Protein AF-A0A658K511-F1 (afdb_monomer_lite)

Sequence (99 aa):
MTHRNLSQAVAEGAFREDLYYRLNVLNLTVPPLRMRREDIALLAQHFLDRCARSLRKSVLGLSAQALELLVAYSWPGNVRELENSIERATNLATGELVQ

InterPro domains:
  IPR002078 RNA polymerase sigma factor 54 interaction domain [PF00158] (2-28)
  IPR002078 RNA polymerase sigma factor 54 interaction domain [PS50045] (1-91)
  IPR025944 Sigma-54 interaction domain, conserved site [PS00688] (75-84)
  IPR027417 P-loop containing nucleoside triphosphate hydrolase [G3DSA:3.40.50.300] (1-32)
  IPR027417 P-loop containing nucleoside triphosphate hydrolase [SSF52540] (2-98)
  IPR058031 NorR-like, AAA+ ATPase lid domain [PF25601] (34-98)

Structure (mmCIF, N/CA/C/O backbone):
data_AF-A0A658K511-F1
#
_entry.id   AF-A0A658K511-F1
#
loop_
_atom_site.group_PDB
_atom_site.id
_atom_site.type_symbol
_atom_site.label_atom_id
_atom_site.label_alt_id
_atom_site.label_comp_id
_atom_site.label_asym_id
_atom_site.label_entity_id
_atom_site.label_seq_id
_atom_site.pdbx_PDB_ins_code
_atom_site.Cartn_x
_atom_site.Cartn_y
_atom_site.Cartn_z
_atom_site.occupancy
_atom_site.B_iso_or_equiv
_atom_site.auth_seq_id
_atom_site.auth_comp_id
_atom_site.auth_asym_id
_atom_site.auth_atom_id
_atom_site.pdbx_PDB_model_num
ATOM 1 N N . MET A 1 1 ? 11.399 8.252 -8.707 1.00 31.70 1 MET A N 1
ATOM 2 C CA . MET A 1 1 ? 12.731 8.779 -9.076 1.00 31.70 1 MET A CA 1
ATOM 3 C C . MET A 1 1 ? 13.006 8.412 -10.525 1.00 31.70 1 MET A C 1
ATOM 5 O O . MET A 1 1 ? 12.509 7.404 -11.003 1.00 31.70 1 MET A O 1
ATOM 9 N N . THR A 1 2 ? 13.681 9.314 -11.215 1.00 38.31 2 THR A N 1
ATOM 10 C CA . THR A 1 2 ? 13.831 9.503 -12.661 1.00 38.31 2 THR A CA 1
ATOM 11 C C . THR A 1 2 ? 14.292 8.254 -13.429 1.00 38.31 2 THR A C 1
ATOM 13 O O . THR A 1 2 ? 15.387 7.757 -13.200 1.00 38.31 2 THR A O 1
ATOM 16 N N . HIS A 1 3 ? 13.492 7.801 -14.401 1.00 45.53 3 HIS A N 1
ATOM 17 C CA . HIS A 1 3 ? 13.822 6.759 -15.390 1.00 45.53 3 HIS A CA 1
ATOM 18 C C . HIS A 1 3 ? 14.774 7.328 -16.470 1.00 45.53 3 HIS A C 1
ATOM 20 O O . HIS A 1 3 ? 14.470 7.345 -17.660 1.00 45.53 3 HIS A O 1
ATOM 26 N N . ARG A 1 4 ? 15.899 7.926 -16.054 1.00 47.16 4 ARG A N 1
ATOM 27 C CA . ARG A 1 4 ? 16.865 8.536 -16.981 1.00 47.16 4 ARG A CA 1
ATOM 28 C C . ARG A 1 4 ? 17.783 7.456 -17.550 1.00 47.16 4 ARG A C 1
ATOM 30 O O . ARG A 1 4 ? 18.720 7.036 -16.887 1.00 47.16 4 ARG A O 1
ATOM 37 N N . ASN A 1 5 ? 17.456 7.025 -18.769 1.00 55.50 5 ASN A N 1
ATOM 38 C CA . ASN A 1 5 ? 18.356 6.560 -19.833 1.00 55.50 5 ASN A CA 1
ATOM 39 C C . ASN A 1 5 ? 19.684 5.925 -19.379 1.00 55.50 5 ASN A C 1
ATOM 41 O O . ASN A 1 5 ? 20.765 6.429 -19.671 1.00 55.50 5 ASN A O 1
ATOM 45 N N . LEU A 1 6 ? 19.588 4.755 -18.743 1.00 50.47 6 LEU A N 1
ATOM 46 C CA . LEU A 1 6 ? 20.723 3.850 -18.504 1.00 50.47 6 LEU A CA 1
ATOM 47 C C . LEU A 1 6 ? 21.394 3.369 -19.805 1.00 50.47 6 LEU A C 1
ATOM 49 O O . LEU A 1 6 ? 22.516 2.882 -19.777 1.00 50.47 6 LEU A O 1
ATOM 53 N N . SER A 1 7 ? 20.730 3.532 -20.948 1.00 51.28 7 SER A N 1
ATOM 54 C CA . SER A 1 7 ? 21.226 3.190 -22.282 1.00 51.28 7 SER A CA 1
ATOM 55 C C . SER A 1 7 ? 22.326 4.124 -22.794 1.00 51.28 7 SER A C 1
ATOM 57 O O . SER A 1 7 ? 23.132 3.700 -23.615 1.00 51.28 7 SER A O 1
ATOM 59 N N . GLN A 1 8 ? 22.407 5.369 -22.308 1.00 52.59 8 GLN A N 1
ATOM 60 C CA . GLN A 1 8 ? 23.413 6.326 -22.786 1.00 52.59 8 GLN A CA 1
ATOM 61 C C . GLN A 1 8 ? 24.779 6.149 -22.093 1.00 52.59 8 GLN A C 1
ATOM 63 O O . GLN A 1 8 ? 25.802 6.485 -22.675 1.00 52.59 8 GLN A O 1
ATOM 68 N N . ALA A 1 9 ? 24.809 5.555 -20.893 1.00 51.22 9 ALA A N 1
ATOM 69 C CA . ALA A 1 9 ? 26.027 5.354 -20.099 1.00 51.22 9 ALA A CA 1
ATOM 70 C C . ALA A 1 9 ? 26.857 4.115 -20.502 1.00 51.22 9 ALA A C 1
ATOM 72 O O . ALA A 1 9 ? 27.981 3.951 -20.040 1.00 51.22 9 ALA A O 1
ATOM 73 N N . VAL A 1 10 ? 26.321 3.234 -21.354 1.00 52.44 10 VAL A N 1
ATOM 74 C CA . VAL A 1 10 ? 27.007 2.002 -21.797 1.00 52.44 10 VAL A CA 1
ATOM 75 C C . VAL A 1 10 ? 27.943 2.265 -22.988 1.00 52.44 10 VAL A C 1
ATOM 77 O O . VAL A 1 10 ? 28.873 1.501 -23.230 1.00 52.44 10 VAL A O 1
ATOM 80 N N . ALA A 1 11 ? 27.751 3.372 -23.710 1.00 51.62 11 ALA A N 1
ATOM 81 C CA . ALA A 1 11 ? 28.488 3.680 -24.937 1.00 51.62 11 ALA A CA 1
ATOM 82 C C . ALA A 1 11 ? 29.945 4.145 -24.719 1.00 51.62 11 ALA A C 1
ATOM 84 O O . ALA A 1 11 ? 30.705 4.203 -25.681 1.00 51.62 11 ALA A O 1
ATOM 85 N N . GLU A 1 12 ? 30.358 4.450 -23.483 1.00 53.69 12 GLU A N 1
ATOM 86 C CA . GLU A 1 12 ? 31.683 5.028 -23.178 1.00 53.69 12 GLU A CA 1
ATOM 87 C C . GLU A 1 12 ? 32.768 3.994 -22.805 1.00 53.69 12 GLU A C 1
ATOM 89 O O . GLU A 1 12 ? 33.852 4.350 -22.354 1.00 53.69 12 GLU A O 1
ATOM 94 N N . GLY A 1 13 ? 32.535 2.706 -23.078 1.00 53.84 13 GLY A N 1
ATOM 95 C CA . GLY A 1 13 ? 33.634 1.797 -23.431 1.00 53.84 13 GLY A CA 1
ATOM 96 C C . GLY A 1 13 ? 34.625 1.404 -22.329 1.00 53.84 13 GLY A C 1
ATOM 97 O O . GLY A 1 13 ? 35.735 0.985 -22.651 1.00 53.84 13 GLY A O 1
ATOM 98 N N . ALA A 1 14 ? 34.257 1.459 -21.048 1.00 47.44 14 ALA A N 1
ATOM 99 C CA . ALA A 1 14 ? 35.049 0.818 -20.001 1.00 47.44 14 ALA A CA 1
ATOM 100 C C . ALA A 1 14 ? 34.167 0.248 -18.879 1.00 47.44 14 ALA A C 1
ATOM 102 O O . ALA A 1 14 ? 33.689 0.966 -18.008 1.00 47.44 14 ALA A O 1
ATOM 103 N N . PHE A 1 15 ? 34.072 -1.085 -18.886 1.00 37.78 15 PHE A N 1
ATOM 104 C CA . PHE A 1 15 ? 33.680 -1.984 -17.792 1.00 37.78 15 PHE A CA 1
ATOM 105 C C . PHE A 1 15 ? 32.218 -2.499 -17.694 1.00 37.78 15 PHE A C 1
ATOM 107 O O . PHE A 1 15 ? 31.310 -1.845 -17.192 1.00 37.78 15 PHE A O 1
ATOM 114 N N . ARG A 1 16 ? 32.119 -3.803 -18.032 1.00 47.53 16 ARG A N 1
ATOM 115 C CA . ARG A 1 16 ? 31.110 -4.857 -17.759 1.00 47.53 16 ARG A CA 1
ATOM 116 C C . ARG A 1 16 ? 29.810 -4.900 -18.569 1.00 47.53 16 ARG A C 1
ATOM 118 O O . ARG A 1 16 ? 28.716 -4.748 -18.033 1.00 47.53 16 ARG A O 1
ATOM 125 N N . GLU A 1 17 ? 29.942 -5.351 -19.817 1.00 49.56 17 GLU A N 1
ATOM 126 C CA . GLU A 1 17 ? 28.852 -5.991 -20.574 1.00 49.56 17 GLU A CA 1
ATOM 127 C C . GLU A 1 17 ? 28.245 -7.211 -19.845 1.00 49.56 17 GLU A C 1
ATOM 129 O O . GLU A 1 17 ? 27.034 -7.412 -19.908 1.00 49.56 17 GLU A O 1
ATOM 134 N N . ASP A 1 18 ? 29.026 -8.002 -19.093 1.00 49.97 18 ASP A N 1
ATOM 135 C CA . ASP A 1 18 ? 28.517 -9.244 -18.473 1.00 49.97 18 ASP A CA 1
ATOM 136 C C . ASP A 1 18 ? 27.493 -8.997 -17.343 1.00 49.97 18 ASP A C 1
ATOM 138 O O . ASP A 1 18 ? 26.514 -9.736 -17.196 1.00 49.97 18 ASP A O 1
ATOM 142 N N . LEU A 1 19 ? 27.673 -7.913 -16.583 1.00 52.22 19 LEU A N 1
ATOM 143 C CA . LEU A 1 19 ? 26.806 -7.549 -15.467 1.00 52.22 19 LEU A CA 1
ATOM 144 C C . LEU A 1 19 ? 25.517 -6.899 -15.968 1.00 52.22 19 LEU A C 1
ATOM 146 O O . LEU A 1 19 ? 24.454 -7.133 -15.394 1.00 52.22 19 LEU A O 1
ATOM 150 N N . TYR A 1 20 ? 25.606 -6.134 -17.062 1.00 48.34 20 TYR A N 1
ATOM 151 C CA . TYR A 1 20 ? 24.441 -5.600 -17.759 1.00 48.34 20 TYR A CA 1
ATOM 152 C C . TYR A 1 20 ? 23.563 -6.747 -18.264 1.00 48.34 20 TYR A C 1
ATOM 154 O O . TYR A 1 20 ? 22.380 -6.777 -17.945 1.00 48.34 20 TYR A O 1
ATOM 162 N N . TYR A 1 21 ? 24.128 -7.766 -18.922 1.00 44.22 21 TYR A N 1
ATOM 163 C CA . TYR A 1 21 ? 23.343 -8.921 -19.373 1.00 44.22 21 TYR A CA 1
ATOM 164 C C . TYR A 1 21 ? 22.762 -9.758 -18.220 1.00 44.22 21 TYR A C 1
ATOM 166 O O . TYR A 1 21 ? 21.615 -10.188 -18.318 1.00 44.22 21 TYR A O 1
ATOM 174 N N . ARG A 1 22 ? 23.460 -9.932 -17.087 1.00 53.91 22 ARG A N 1
ATOM 175 C CA . ARG A 1 22 ? 22.890 -10.628 -15.910 1.00 53.91 22 ARG A CA 1
ATOM 176 C C . ARG A 1 22 ? 21.797 -9.843 -15.179 1.00 53.91 22 ARG A C 1
ATOM 178 O O . ARG A 1 22 ? 20.905 -10.466 -14.611 1.00 53.91 22 ARG A O 1
ATOM 185 N N . LEU A 1 23 ? 21.835 -8.511 -15.202 1.00 51.16 23 LEU A N 1
ATOM 186 C CA . LEU A 1 23 ? 20.781 -7.664 -14.626 1.00 51.16 23 LEU A CA 1
ATOM 187 C C . LEU A 1 23 ? 19.581 -7.484 -15.574 1.00 51.16 23 LEU A C 1
ATOM 189 O O . LEU A 1 23 ? 18.466 -7.286 -15.100 1.00 51.16 23 LEU A O 1
ATOM 193 N N . ASN A 1 24 ? 19.781 -7.606 -16.891 1.00 44.91 24 ASN A N 1
ATOM 194 C CA . ASN A 1 24 ? 18.754 -7.374 -17.918 1.00 44.91 24 ASN A CA 1
ATOM 195 C C . ASN A 1 24 ? 17.971 -8.646 -18.328 1.00 44.91 24 ASN A C 1
ATOM 197 O O . ASN A 1 24 ? 16.967 -8.553 -19.033 1.00 44.91 24 ASN A O 1
ATOM 201 N N . VAL A 1 25 ? 18.387 -9.836 -17.866 1.00 42.25 25 VAL A N 1
ATOM 202 C CA . VAL A 1 25 ? 17.651 -11.117 -18.028 1.00 42.25 25 VAL A CA 1
ATOM 203 C C . VAL A 1 25 ? 16.318 -11.135 -17.259 1.00 42.25 25 VAL A C 1
ATOM 205 O O . VAL A 1 25 ? 15.444 -11.945 -17.552 1.00 42.25 25 VAL A O 1
ATOM 208 N N . LEU A 1 26 ? 16.097 -10.189 -16.343 1.00 45.72 26 LEU A N 1
ATOM 209 C CA . LEU A 1 26 ? 14.814 -9.969 -15.671 1.00 45.72 26 LEU A CA 1
ATOM 210 C C . LEU A 1 26 ? 14.133 -8.679 -16.146 1.00 45.72 26 LEU A C 1
ATOM 212 O O . LEU A 1 26 ? 13.567 -7.944 -15.340 1.00 45.72 26 LEU A O 1
ATOM 216 N N . ASN A 1 27 ? 14.109 -8.420 -17.457 1.00 44.31 27 ASN A N 1
ATOM 217 C CA . ASN A 1 27 ? 13.136 -7.499 -18.061 1.00 44.31 27 ASN A CA 1
ATOM 218 C C . ASN A 1 27 ? 11.704 -8.073 -17.981 1.00 44.31 27 ASN A C 1
ATOM 220 O O . ASN A 1 27 ? 10.973 -8.135 -18.970 1.00 44.31 27 ASN A O 1
ATOM 224 N N . LEU A 1 28 ? 11.272 -8.486 -16.784 1.00 50.47 28 LEU A N 1
ATOM 225 C CA . LEU A 1 28 ? 9.862 -8.539 -16.435 1.00 50.47 28 LEU A CA 1
ATOM 226 C C . LEU A 1 28 ? 9.386 -7.094 -16.488 1.00 50.47 28 LEU A C 1
ATOM 228 O O . LEU A 1 28 ? 9.572 -6.319 -15.550 1.00 50.47 28 LEU A O 1
ATOM 232 N N . THR A 1 29 ? 8.814 -6.714 -17.625 1.00 55.56 29 THR A N 1
ATOM 233 C CA . THR A 1 29 ? 8.112 -5.442 -17.743 1.00 55.56 29 THR A CA 1
ATOM 234 C C . THR A 1 29 ? 6.870 -5.566 -16.873 1.00 55.56 29 THR A C 1
ATOM 236 O O . THR A 1 29 ? 5.822 -6.015 -17.328 1.00 55.56 29 THR A O 1
ATOM 239 N N . VAL A 1 30 ? 7.010 -5.260 -15.583 1.00 61.03 30 VAL A N 1
ATOM 240 C CA . VAL A 1 30 ? 5.887 -5.239 -14.652 1.00 61.03 30 VAL A CA 1
ATOM 241 C C . VAL A 1 30 ? 4.972 -4.113 -15.124 1.00 61.03 30 VAL A C 1
ATOM 243 O O . VAL A 1 30 ? 5.407 -2.955 -15.143 1.00 61.03 30 VAL A O 1
ATOM 246 N N . PRO A 1 31 ? 3.731 -4.418 -15.545 1.00 67.88 31 PRO A N 1
ATOM 247 C CA . PRO A 1 31 ? 2.821 -3.381 -15.986 1.00 67.88 31 PRO A CA 1
ATOM 248 C C . PRO A 1 31 ? 2.615 -2.402 -14.825 1.00 67.88 31 PRO A C 1
ATOM 250 O O . PRO A 1 31 ? 2.430 -2.852 -13.689 1.00 67.88 31 PRO A O 1
ATOM 253 N N . PRO A 1 32 ? 2.635 -1.080 -15.059 1.00 76.50 32 PRO A N 1
ATOM 254 C CA . PRO A 1 32 ? 2.279 -0.122 -14.032 1.00 76.50 32 PRO A CA 1
ATOM 255 C C . PRO A 1 32 ? 0.915 -0.448 -13.427 1.00 76.50 32 PRO A C 1
ATOM 257 O O . PRO A 1 32 ? -0.000 -0.890 -14.124 1.00 76.50 32 PRO A O 1
ATOM 260 N N . LEU A 1 33 ? 0.768 -0.173 -12.134 1.00 77.94 33 LEU A N 1
ATOM 261 C CA . LEU A 1 33 ? -0.388 -0.580 -11.334 1.00 77.94 33 LEU A CA 1
ATOM 262 C C . LEU A 1 33 ? -1.716 -0.055 -11.909 1.00 77.94 33 LEU A C 1
ATOM 264 O O . LEU A 1 33 ? -2.734 -0.737 -11.863 1.00 77.94 33 LEU A O 1
ATOM 268 N N . ARG A 1 34 ? -1.689 1.106 -12.578 1.00 76.94 34 ARG A N 1
ATOM 269 C CA . ARG A 1 34 ? -2.836 1.672 -13.311 1.00 76.94 34 ARG A CA 1
ATOM 270 C C . ARG A 1 34 ? -3.411 0.779 -14.417 1.00 76.94 34 ARG A C 1
ATOM 272 O O . ARG A 1 34 ? -4.566 0.973 -14.783 1.00 76.94 34 ARG A O 1
ATOM 279 N N . MET A 1 35 ? -2.607 -0.130 -14.979 1.00 77.69 35 MET A N 1
ATOM 280 C CA . MET A 1 35 ? -3.027 -1.108 -15.993 1.00 77.69 35 MET A CA 1
ATOM 281 C C . MET A 1 35 ? -3.529 -2.418 -15.371 1.00 77.69 35 MET A C 1
ATOM 283 O O . MET A 1 35 ? -4.016 -3.278 -16.092 1.00 77.69 35 MET A O 1
ATOM 287 N N . ARG A 1 36 ? -3.425 -2.571 -14.045 1.00 85.56 36 ARG A N 1
ATOM 288 C CA . ARG A 1 36 ? -3.849 -3.753 -13.282 1.00 85.56 36 ARG A CA 1
ATOM 289 C C . ARG A 1 36 ? -4.689 -3.322 -12.081 1.00 85.56 36 ARG A C 1
ATOM 291 O O . ARG A 1 36 ? -4.379 -3.638 -10.938 1.00 85.56 36 ARG A O 1
ATOM 298 N N . ARG A 1 37 ? -5.739 -2.536 -12.340 1.00 82.94 37 ARG A N 1
ATOM 299 C CA . ARG A 1 37 ? -6.574 -1.955 -11.273 1.00 82.94 37 ARG A CA 1
ATOM 300 C C . ARG A 1 37 ? -7.236 -3.014 -10.392 1.00 82.94 37 ARG A C 1
ATOM 302 O O . ARG A 1 37 ? -7.426 -2.779 -9.206 1.00 82.94 37 ARG A O 1
ATOM 309 N N . GLU A 1 38 ? -7.523 -4.177 -10.965 1.00 83.31 38 GLU A N 1
ATOM 310 C CA . GLU A 1 38 ? -8.084 -5.340 -10.270 1.00 83.31 38 GLU A CA 1
ATOM 311 C C . GLU A 1 38 ? -7.157 -5.864 -9.158 1.00 83.31 38 GLU A C 1
ATOM 313 O O . GLU A 1 38 ? -7.634 -6.325 -8.123 1.00 83.31 38 GLU A O 1
ATOM 318 N N . ASP A 1 39 ? -5.836 -5.697 -9.304 1.00 87.25 39 ASP A N 1
ATOM 319 C CA . ASP A 1 39 ? -4.855 -6.118 -8.298 1.00 87.25 39 ASP A CA 1
ATOM 320 C C . ASP A 1 39 ? -4.767 -5.143 -7.112 1.00 87.25 39 ASP A C 1
ATOM 322 O O . ASP A 1 39 ? -4.237 -5.505 -6.060 1.00 87.25 39 ASP A O 1
ATOM 326 N N . ILE A 1 40 ? -5.258 -3.903 -7.254 1.00 90.19 40 ILE A N 1
ATOM 327 C CA . ILE A 1 40 ? -5.112 -2.853 -6.232 1.00 90.19 40 ILE A CA 1
ATOM 328 C C . ILE A 1 40 ? -5.770 -3.288 -4.925 1.00 90.19 40 ILE A C 1
ATOM 330 O O . ILE A 1 40 ? -5.157 -3.145 -3.870 1.00 90.19 40 ILE A O 1
ATOM 334 N N . ALA A 1 41 ? -6.974 -3.859 -4.990 1.00 91.06 41 ALA A N 1
ATOM 335 C CA . ALA A 1 41 ? -7.699 -4.321 -3.810 1.00 91.06 41 ALA A CA 1
ATOM 336 C C . ALA A 1 41 ? -6.930 -5.420 -3.061 1.00 91.06 41 ALA A C 1
ATOM 338 O O . ALA A 1 41 ? -6.729 -5.336 -1.849 1.00 91.06 41 ALA A O 1
ATOM 339 N N . LEU A 1 42 ? -6.443 -6.419 -3.803 1.00 91.50 42 LEU A N 1
ATOM 340 C CA . LEU A 1 42 ? -5.706 -7.549 -3.246 1.00 91.50 42 LEU A CA 1
ATOM 341 C C . LEU A 1 42 ? -4.380 -7.103 -2.616 1.00 91.50 42 LEU A C 1
ATOM 343 O O . LEU A 1 42 ? -4.048 -7.507 -1.501 1.00 91.50 42 LEU A O 1
ATOM 347 N N . LEU A 1 43 ? -3.632 -6.245 -3.311 1.00 91.50 43 LEU A N 1
ATOM 348 C CA . LEU A 1 43 ? -2.366 -5.704 -2.822 1.00 91.50 43 LEU A CA 1
ATOM 349 C C . LEU A 1 43 ? -2.572 -4.801 -1.604 1.00 91.50 43 LEU A C 1
ATOM 351 O O . LEU A 1 43 ? -1.821 -4.904 -0.635 1.00 91.50 43 LEU A O 1
ATOM 355 N N . ALA A 1 44 ? -3.595 -3.947 -1.625 1.00 93.31 44 ALA A N 1
ATOM 356 C CA . ALA A 1 44 ? -3.917 -3.066 -0.511 1.00 93.31 44 ALA A CA 1
ATOM 357 C C . ALA A 1 44 ? -4.253 -3.865 0.753 1.00 93.31 44 ALA A C 1
ATOM 359 O O . ALA A 1 44 ? -3.694 -3.576 1.810 1.00 93.31 44 ALA A O 1
ATOM 360 N N . GLN A 1 45 ? -5.079 -4.911 0.637 1.00 93.19 45 GLN A N 1
ATOM 361 C CA . GLN A 1 45 ? -5.387 -5.797 1.762 1.00 93.19 45 GLN A CA 1
ATOM 362 C C . GLN A 1 45 ? -4.140 -6.540 2.258 1.00 93.19 45 GLN A C 1
ATOM 364 O O . GLN A 1 45 ? -3.897 -6.605 3.460 1.00 93.19 45 GLN A O 1
ATOM 369 N N . HIS A 1 46 ? -3.299 -7.046 1.351 1.00 93.62 46 HIS A N 1
ATOM 370 C CA . HIS A 1 46 ? -2.051 -7.710 1.732 1.00 93.62 46 HIS A CA 1
ATOM 371 C C . HIS A 1 46 ? -1.127 -6.789 2.547 1.00 93.62 46 HIS A C 1
ATOM 373 O O . HIS A 1 46 ? -0.580 -7.196 3.576 1.00 93.62 46 HIS A O 1
ATOM 379 N N . PHE A 1 47 ? -0.954 -5.538 2.109 1.00 93.06 47 PHE A N 1
ATOM 380 C CA . PHE A 1 47 ? -0.150 -4.562 2.841 1.00 93.06 47 PHE A CA 1
ATOM 381 C C . PHE A 1 47 ? -0.790 -4.175 4.170 1.00 93.06 47 PHE A C 1
ATOM 383 O O . PHE A 1 47 ? -0.070 -4.085 5.163 1.00 93.06 47 PHE A O 1
ATOM 390 N N . LEU A 1 48 ? -2.115 -4.016 4.209 1.00 94.19 48 LEU A N 1
ATOM 391 C CA . LEU A 1 48 ? -2.862 -3.715 5.425 1.00 94.19 48 LEU A CA 1
ATOM 392 C C . LEU A 1 48 ? -2.628 -4.791 6.484 1.00 94.19 48 LEU A C 1
ATOM 394 O O . LEU A 1 48 ? -2.190 -4.472 7.584 1.00 94.19 48 LEU A O 1
ATOM 398 N N . ASP A 1 49 ? -2.824 -6.061 6.130 1.00 92.06 49 ASP A N 1
ATOM 399 C CA . ASP A 1 49 ? -2.635 -7.195 7.036 1.00 92.06 49 ASP A CA 1
ATOM 400 C C . ASP A 1 49 ? -1.208 -7.241 7.588 1.00 92.06 49 ASP A C 1
ATOM 402 O O . ASP A 1 49 ? -0.984 -7.469 8.780 1.00 92.06 49 ASP A O 1
ATOM 406 N N . ARG A 1 50 ? -0.217 -7.021 6.718 1.00 91.69 50 ARG A N 1
ATOM 407 C CA . ARG A 1 50 ? 1.194 -7.018 7.106 1.00 91.69 50 ARG A CA 1
ATOM 408 C C . ARG A 1 50 ? 1.507 -5.854 8.051 1.00 91.69 50 ARG A C 1
ATOM 410 O O . ARG A 1 50 ? 2.178 -6.061 9.064 1.00 91.69 50 ARG A O 1
ATOM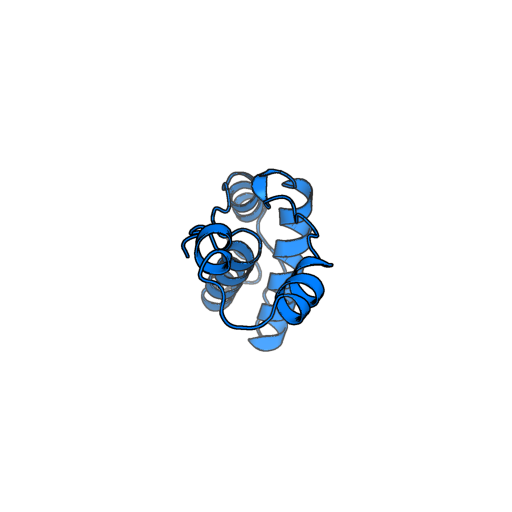 417 N N . CYS A 1 51 ? 1.006 -4.655 7.758 1.00 90.56 51 CYS A N 1
ATOM 418 C CA . CYS A 1 51 ? 1.187 -3.465 8.589 1.00 90.56 51 CYS A CA 1
ATOM 419 C C . CYS A 1 51 ? 0.458 -3.593 9.931 1.00 90.56 51 CYS A C 1
ATOM 421 O O . CYS A 1 51 ? 1.063 -3.331 10.967 1.00 90.56 51 CYS A O 1
ATOM 423 N N . ALA A 1 52 ? -0.792 -4.055 9.943 1.00 91.88 52 ALA A N 1
ATOM 424 C CA . ALA A 1 52 ? -1.583 -4.262 11.153 1.00 91.88 52 ALA A CA 1
ATOM 425 C C . ALA A 1 52 ? -0.895 -5.245 12.111 1.00 91.88 52 ALA A C 1
ATOM 427 O O . ALA A 1 52 ? -0.754 -4.949 13.300 1.00 91.88 52 ALA A O 1
ATOM 428 N N . ARG A 1 53 ? -0.356 -6.359 11.587 1.00 91.75 53 ARG A N 1
ATOM 429 C C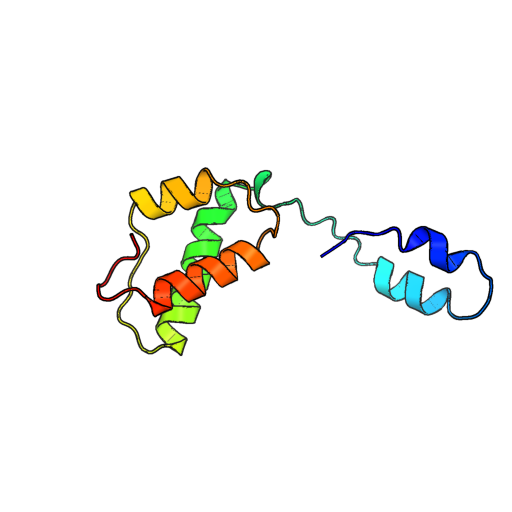A . ARG A 1 53 ? 0.450 -7.317 12.367 1.00 91.75 53 ARG A CA 1
ATOM 430 C C . ARG A 1 53 ? 1.716 -6.678 12.931 1.00 91.75 53 ARG A C 1
ATOM 432 O O . ARG A 1 53 ? 2.004 -6.846 14.113 1.00 91.75 53 ARG A O 1
ATOM 439 N N . SER A 1 54 ? 2.458 -5.934 12.109 1.00 90.06 54 SER A N 1
ATOM 440 C CA . SER A 1 54 ? 3.704 -5.282 12.534 1.00 90.06 54 SER A CA 1
ATOM 441 C C . SER A 1 54 ? 3.475 -4.197 13.591 1.00 90.06 54 SER A C 1
ATOM 443 O O . SER A 1 54 ? 4.284 -4.045 14.503 1.00 90.06 54 SER A O 1
ATOM 445 N N . LEU A 1 55 ? 2.375 -3.451 13.480 1.00 88.62 55 LEU A N 1
ATOM 446 C CA . LEU A 1 55 ? 2.013 -2.346 14.371 1.00 88.62 55 LEU A CA 1
ATOM 447 C C . LEU A 1 55 ? 1.167 -2.790 15.573 1.00 88.62 55 LEU A C 1
ATOM 449 O O . LEU A 1 55 ? 0.823 -1.958 16.408 1.00 88.62 55 LEU A O 1
ATOM 453 N N . ARG A 1 56 ? 0.824 -4.084 15.665 1.00 90.06 56 ARG A N 1
ATOM 454 C CA . ARG A 1 56 ? -0.098 -4.653 16.666 1.00 90.06 56 ARG A CA 1
ATOM 455 C C . ARG A 1 56 ? -1.430 -3.898 16.744 1.00 90.06 56 ARG A C 1
ATOM 457 O O . ARG A 1 56 ? -1.954 -3.665 17.831 1.00 90.06 56 ARG A O 1
ATOM 464 N N . LYS A 1 57 ? -1.965 -3.502 15.589 1.00 87.62 57 LYS A N 1
ATOM 465 C CA . LYS A 1 57 ? -3.250 -2.810 15.486 1.00 87.62 57 LYS A CA 1
ATOM 466 C C . LYS A 1 57 ? -4.369 -3.763 15.091 1.00 87.62 57 LYS A C 1
ATOM 468 O O . LYS A 1 57 ? -4.166 -4.666 14.288 1.00 87.62 57 LYS A O 1
ATOM 473 N N . SER A 1 58 ? -5.564 -3.476 15.590 1.00 87.44 58 SER A N 1
ATOM 474 C CA . SER A 1 58 ? -6.805 -4.208 15.311 1.00 87.44 58 SER A CA 1
ATOM 475 C C . SER A 1 58 ? -7.478 -3.781 14.001 1.00 87.44 58 SER A C 1
ATOM 477 O O . SER A 1 58 ? -8.693 -3.869 13.881 1.00 87.44 58 SER A O 1
ATOM 479 N N . VAL A 1 59 ? -6.722 -3.250 13.038 1.00 88.25 59 VAL A N 1
ATOM 480 C CA . VAL A 1 59 ? -7.291 -2.826 11.753 1.00 88.25 59 VAL A CA 1
ATOM 481 C C . VAL A 1 59 ? -7.590 -4.078 10.930 1.00 88.25 59 VAL A C 1
ATOM 483 O O . VAL A 1 59 ? -6.683 -4.852 10.634 1.00 88.25 59 VAL A O 1
ATOM 486 N N . LEU A 1 60 ? -8.862 -4.278 10.593 1.00 85.94 60 LEU A N 1
ATOM 487 C CA . LEU A 1 60 ? -9.398 -5.477 9.948 1.00 85.94 60 LEU A CA 1
ATOM 488 C C . LEU A 1 60 ? -9.580 -5.306 8.436 1.00 85.94 60 LEU A C 1
ATOM 490 O O . LEU A 1 60 ? -9.626 -6.297 7.711 1.00 85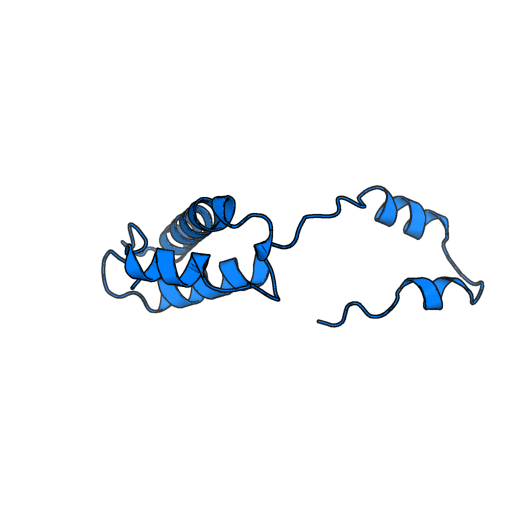.94 60 LEU A O 1
ATOM 494 N N . GLY A 1 61 ? -9.693 -4.070 7.945 1.00 90.19 61 GLY A N 1
ATOM 495 C CA . GLY A 1 61 ? -9.988 -3.844 6.534 1.00 90.19 61 GLY A CA 1
ATOM 496 C C . GLY A 1 61 ? -9.961 -2.389 6.083 1.00 90.19 61 GLY A C 1
ATOM 497 O O . GLY A 1 61 ? -9.744 -1.453 6.857 1.00 90.19 61 GLY A O 1
ATOM 498 N N . LEU A 1 62 ? -10.202 -2.221 4.787 1.00 92.94 62 LEU A N 1
ATOM 499 C CA . LEU A 1 62 ? -10.446 -0.939 4.133 1.00 92.94 62 LEU A CA 1
ATOM 500 C C . LEU A 1 62 ? -11.956 -0.729 4.009 1.00 92.94 62 LEU A C 1
ATOM 502 O O . LEU A 1 62 ? -12.695 -1.658 3.684 1.00 92.94 62 LEU A O 1
ATOM 506 N N . SER A 1 63 ? -12.421 0.494 4.245 1.00 94.12 63 SER A N 1
ATOM 507 C CA . SER A 1 63 ? -13.795 0.866 3.919 1.00 94.12 63 SER A CA 1
ATOM 508 C C . SER A 1 63 ? -14.024 0.827 2.401 1.00 94.12 63 SER A C 1
ATOM 510 O O . SER A 1 63 ? -13.083 0.956 1.613 1.00 94.12 63 SER A O 1
ATOM 512 N N . ALA A 1 64 ? -15.284 0.691 1.975 1.00 92.19 64 ALA A N 1
ATOM 513 C CA . ALA A 1 64 ? -15.633 0.731 0.553 1.00 92.19 64 ALA A CA 1
ATOM 514 C C . ALA A 1 64 ? -15.176 2.044 -0.112 1.00 92.19 64 ALA A C 1
ATOM 516 O O . ALA A 1 64 ? -14.607 2.021 -1.199 1.00 92.19 64 ALA A O 1
ATOM 517 N N . GLN A 1 65 ? -15.331 3.170 0.592 1.00 93.38 65 GLN A N 1
ATOM 518 C CA . GLN A 1 65 ? -14.887 4.482 0.123 1.00 93.38 65 GLN A CA 1
ATOM 519 C C . GLN A 1 65 ? -13.362 4.551 -0.044 1.00 93.38 65 GLN A C 1
ATOM 521 O O . GLN A 1 65 ? -12.878 5.011 -1.079 1.00 93.38 65 GLN A O 1
ATOM 526 N N . ALA A 1 66 ? -12.599 4.045 0.931 1.00 93.25 66 ALA A N 1
ATOM 527 C CA . ALA A 1 66 ? -11.144 3.968 0.825 1.00 93.25 66 ALA A CA 1
ATOM 528 C C . ALA A 1 66 ? -10.733 3.145 -0.402 1.00 93.25 66 ALA A C 1
ATOM 530 O O . ALA A 1 66 ? -9.867 3.554 -1.173 1.00 93.25 66 ALA A O 1
ATOM 531 N N . LEU A 1 67 ? -11.382 1.999 -0.618 1.00 93.44 67 LEU A N 1
ATOM 532 C CA . LEU A 1 67 ? -11.083 1.129 -1.748 1.00 93.44 67 LEU A CA 1
ATOM 533 C C . LEU A 1 67 ? -11.382 1.798 -3.097 1.00 93.44 67 LEU A C 1
ATOM 535 O O . LEU A 1 67 ? -10.559 1.717 -4.009 1.00 93.44 67 LEU A O 1
ATOM 539 N N . GLU A 1 68 ? -12.510 2.498 -3.219 1.00 93.69 68 GLU A N 1
ATOM 540 C CA . GLU A 1 68 ? -12.851 3.278 -4.414 1.00 93.69 68 GLU A CA 1
ATOM 541 C C . GLU A 1 68 ? -11.781 4.331 -4.729 1.00 93.69 68 GLU A C 1
ATOM 543 O O . GLU A 1 68 ? -11.335 4.440 -5.874 1.00 93.69 68 GLU A O 1
ATOM 548 N N . LEU A 1 69 ? -11.303 5.054 -3.711 1.00 93.44 69 LEU A N 1
ATOM 549 C CA . LEU A 1 69 ? -10.233 6.043 -3.862 1.00 93.44 69 LEU A CA 1
ATOM 550 C C . LEU A 1 69 ? -8.917 5.399 -4.312 1.00 93.44 69 LEU A C 1
ATOM 552 O O . LEU A 1 69 ? -8.249 5.921 -5.209 1.00 93.44 69 LEU A O 1
ATOM 556 N N . LEU A 1 70 ? -8.558 4.248 -3.737 1.00 93.06 70 LEU A N 1
ATOM 557 C CA . LEU A 1 70 ? -7.356 3.511 -4.127 1.00 93.06 70 LEU A CA 1
ATOM 558 C C . LEU A 1 70 ? -7.434 3.043 -5.587 1.00 93.06 70 LEU A C 1
ATOM 560 O O . LEU A 1 70 ? -6.437 3.115 -6.302 1.00 93.06 70 LEU A O 1
ATOM 564 N N . VAL A 1 71 ? -8.599 2.585 -6.050 1.00 91.44 71 VAL A N 1
ATOM 565 C CA . VAL A 1 71 ? -8.801 2.119 -7.433 1.00 91.44 71 VAL A CA 1
ATOM 566 C C . VAL A 1 71 ? -8.832 3.279 -8.434 1.00 91.44 71 VAL A C 1
ATOM 568 O O . VAL A 1 71 ? -8.357 3.132 -9.564 1.00 91.44 71 VAL A O 1
ATOM 571 N N . ALA A 1 72 ? -9.375 4.433 -8.041 1.00 91.81 72 ALA A N 1
ATOM 572 C CA . ALA A 1 72 ? -9.460 5.619 -8.890 1.00 91.81 72 ALA A CA 1
ATOM 573 C C . ALA A 1 72 ? -8.100 6.307 -9.100 1.00 91.81 72 ALA A C 1
ATOM 575 O O . ALA A 1 72 ? -7.883 6.953 -10.131 1.00 91.81 72 ALA A O 1
ATOM 576 N N . TYR A 1 73 ? -7.176 6.175 -8.145 1.00 90.25 73 TYR A N 1
ATOM 577 C CA . TYR A 1 73 ? -5.866 6.814 -8.210 1.00 90.25 73 TYR A CA 1
ATOM 578 C C . TYR A 1 73 ? -4.914 6.128 -9.207 1.00 90.25 73 TYR A C 1
ATOM 580 O O . TYR A 1 73 ? -4.944 4.920 -9.434 1.00 90.25 73 TYR A O 1
ATOM 588 N N . SER A 1 74 ? -4.041 6.918 -9.839 1.00 85.75 74 SER A N 1
ATOM 589 C CA . SER A 1 74 ? -3.198 6.462 -10.955 1.00 85.75 74 SER A CA 1
ATOM 590 C C . SER A 1 74 ? -1.889 5.784 -10.537 1.00 85.75 74 SER A C 1
ATOM 592 O O . SER A 1 74 ? -1.237 5.177 -11.389 1.00 85.75 74 SER A O 1
ATOM 594 N N . TRP A 1 75 ? -1.508 5.877 -9.258 1.00 89.06 75 TRP A N 1
ATOM 595 C CA . TRP A 1 75 ? -0.295 5.279 -8.680 1.00 89.06 75 TRP A CA 1
ATOM 596 C C . TRP A 1 75 ? 0.973 5.510 -9.525 1.00 89.06 75 TRP A C 1
ATOM 598 O O . TRP A 1 75 ? 1.566 4.545 -10.021 1.00 89.06 75 TRP A O 1
ATOM 608 N N . PRO A 1 76 ? 1.421 6.765 -9.731 1.00 82.31 76 PRO A N 1
ATOM 609 C CA . PRO A 1 76 ? 2.645 7.060 -10.483 1.00 82.31 76 PRO A CA 1
ATOM 610 C C . PRO A 1 76 ? 3.903 6.370 -9.918 1.00 82.31 76 PRO A C 1
ATOM 612 O O . PRO A 1 76 ? 4.842 6.101 -10.669 1.00 82.31 76 PRO A O 1
ATOM 615 N N . GLY A 1 77 ? 3.930 6.050 -8.622 1.00 81.69 77 GLY A N 1
ATOM 616 C CA . GLY A 1 77 ? 4.963 5.252 -7.958 1.00 81.69 77 GLY A CA 1
ATOM 617 C C . GLY A 1 77 ? 4.648 3.753 -7.845 1.00 81.69 77 GLY A C 1
ATOM 618 O O . GLY A 1 77 ? 5.379 3.033 -7.160 1.00 81.69 77 GLY A O 1
ATOM 619 N N . ASN A 1 78 ? 3.609 3.268 -8.535 1.00 88.12 78 ASN A N 1
ATOM 620 C CA . ASN A 1 78 ? 3.170 1.870 -8.593 1.00 88.12 78 ASN A CA 1
ATOM 621 C C . ASN A 1 78 ? 2.973 1.243 -7.198 1.00 88.12 78 ASN A C 1
ATOM 623 O O . ASN A 1 78 ? 2.523 1.897 -6.259 1.00 88.12 78 ASN A O 1
ATOM 627 N N . VAL A 1 79 ? 3.321 -0.039 -7.064 1.00 86.50 79 VAL A N 1
ATOM 628 C CA . VAL A 1 79 ? 3.158 -0.843 -5.846 1.00 86.50 79 VAL A CA 1
ATOM 629 C C . VAL A 1 79 ? 3.855 -0.214 -4.637 1.00 86.50 79 VAL A C 1
ATOM 631 O O . VAL A 1 79 ? 3.307 -0.249 -3.542 1.00 86.50 79 VAL A O 1
ATOM 634 N N . ARG A 1 80 ? 5.017 0.426 -4.828 1.00 85.69 80 ARG A N 1
ATOM 635 C CA . ARG A 1 80 ? 5.759 1.073 -3.734 1.00 85.69 80 ARG A CA 1
ATOM 636 C C . ARG A 1 80 ? 5.007 2.276 -3.158 1.00 85.69 80 ARG A C 1
ATOM 638 O O . ARG A 1 80 ? 5.065 2.530 -1.960 1.00 85.69 80 ARG A O 1
ATOM 645 N N . GLU A 1 81 ? 4.319 3.045 -4.000 1.00 90.50 81 GLU A N 1
ATOM 646 C CA . GLU A 1 81 ? 3.487 4.158 -3.527 1.00 90.50 81 GLU A CA 1
ATOM 647 C C . GLU A 1 81 ? 2.227 3.656 -2.816 1.00 90.50 81 GLU A C 1
ATOM 649 O O . GLU A 1 81 ? 1.869 4.215 -1.776 1.00 90.50 81 GLU A O 1
ATOM 654 N N . LEU A 1 82 ? 1.606 2.586 -3.328 1.00 91.50 82 LEU A N 1
ATOM 655 C CA . LEU A 1 82 ? 0.477 1.919 -2.675 1.00 91.50 82 LEU A CA 1
ATOM 656 C C . LEU A 1 82 ? 0.864 1.423 -1.276 1.00 91.50 82 LEU A C 1
ATOM 658 O O . LEU A 1 82 ? 0.219 1.795 -0.301 1.00 91.50 82 LEU A O 1
ATOM 662 N N . GLU A 1 83 ? 1.953 0.662 -1.167 1.00 91.44 83 GLU A N 1
ATOM 663 C CA . GLU A 1 83 ? 2.490 0.136 0.095 1.00 91.44 83 GLU A CA 1
ATOM 664 C C . GLU A 1 83 ? 2.706 1.248 1.130 1.00 91.44 83 GLU A C 1
ATOM 666 O O . GLU A 1 83 ? 2.138 1.197 2.220 1.00 91.44 83 GLU A O 1
ATOM 671 N N . ASN A 1 84 ? 3.436 2.305 0.760 1.00 91.00 84 ASN A N 1
ATOM 672 C CA . ASN A 1 84 ? 3.694 3.439 1.650 1.00 91.00 84 ASN A CA 1
ATOM 673 C C . ASN A 1 84 ? 2.402 4.153 2.086 1.00 91.00 84 ASN A C 1
ATOM 675 O O . ASN A 1 84 ? 2.330 4.709 3.181 1.00 91.00 84 ASN A O 1
ATOM 679 N N . SER A 1 85 ? 1.398 4.212 1.210 1.00 94.38 85 SER A N 1
ATOM 680 C CA . SER A 1 85 ? 0.127 4.875 1.508 1.00 94.38 85 SER A CA 1
ATOM 681 C C . SER A 1 85 ? -0.708 4.059 2.490 1.00 94.38 85 SER A C 1
ATOM 683 O O . SER A 1 85 ? -1.212 4.625 3.459 1.00 94.38 85 SER A O 1
ATOM 685 N N . ILE A 1 86 ? -0.769 2.736 2.310 1.00 94.75 86 ILE A N 1
ATOM 686 C CA . ILE A 1 86 ? -1.421 1.815 3.249 1.00 94.75 86 ILE A CA 1
ATOM 687 C C . ILE A 1 86 ? -0.703 1.802 4.599 1.00 94.75 86 ILE A C 1
ATOM 689 O O . ILE A 1 86 ? -1.358 1.841 5.639 1.00 94.75 86 ILE A O 1
ATOM 693 N N . GLU A 1 87 ? 0.629 1.822 4.617 1.00 92.31 87 GLU A N 1
ATOM 694 C CA . GLU A 1 87 ? 1.402 1.897 5.858 1.00 92.31 87 GLU A CA 1
ATOM 695 C C . GLU A 1 87 ? 1.067 3.166 6.655 1.00 92.31 87 GL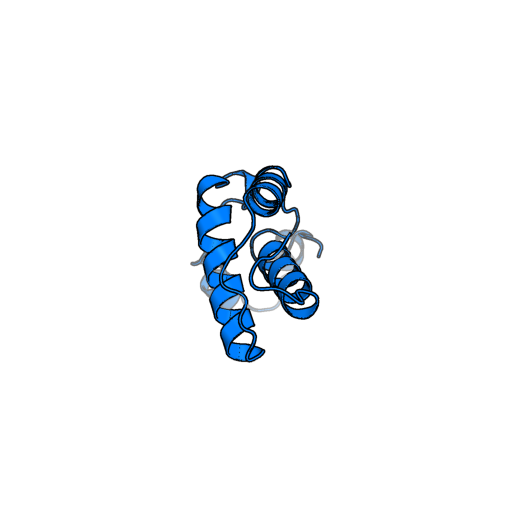U A C 1
ATOM 697 O O . GLU A 1 87 ? 0.769 3.096 7.850 1.00 92.31 87 GLU A O 1
ATOM 702 N N . ARG A 1 88 ? 1.053 4.334 5.996 1.00 92.75 88 ARG A N 1
ATOM 703 C CA . ARG A 1 88 ? 0.656 5.598 6.638 1.00 92.75 88 ARG A CA 1
ATOM 704 C C . ARG A 1 88 ? -0.786 5.551 7.135 1.00 92.75 88 ARG A C 1
ATOM 706 O O . ARG A 1 88 ? -1.037 5.932 8.275 1.00 92.75 88 ARG A O 1
ATOM 713 N N . ALA A 1 89 ? -1.714 5.061 6.317 1.00 92.81 89 ALA A N 1
ATOM 714 C CA . ALA A 1 89 ? -3.119 4.960 6.693 1.00 92.81 89 ALA A CA 1
ATOM 715 C C . ALA A 1 89 ? -3.316 4.036 7.907 1.00 92.81 89 ALA A C 1
ATOM 717 O O . ALA A 1 89 ? -4.000 4.404 8.858 1.00 92.81 89 ALA A O 1
ATOM 718 N N . THR A 1 90 ? -2.629 2.892 7.944 1.00 91.94 90 THR A N 1
ATOM 719 C CA . THR A 1 90 ? -2.656 1.959 9.083 1.00 91.94 90 THR A CA 1
ATOM 720 C C . THR A 1 90 ? -2.069 2.597 10.342 1.00 91.94 90 THR A C 1
ATOM 722 O O . THR A 1 90 ? -2.619 2.448 11.433 1.00 91.94 90 THR A O 1
ATOM 725 N N . ASN A 1 91 ? -0.977 3.358 10.219 1.00 90.94 91 A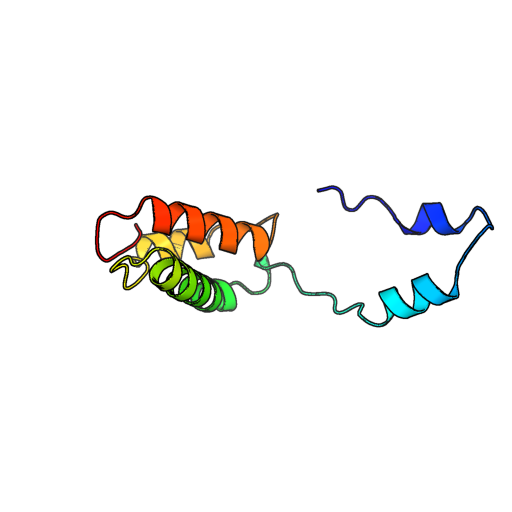SN A N 1
ATOM 726 C CA . ASN A 1 91 ? -0.382 4.097 11.336 1.00 90.94 91 ASN A CA 1
ATOM 727 C C . ASN A 1 91 ? -1.329 5.155 11.921 1.00 90.94 91 ASN A C 1
ATOM 729 O O . ASN A 1 91 ? -1.349 5.339 13.138 1.00 90.94 91 ASN A O 1
ATOM 733 N N . LEU A 1 92 ? -2.150 5.795 11.089 1.00 89.50 92 LEU A N 1
ATOM 734 C CA . LEU A 1 92 ? -3.113 6.816 11.513 1.00 89.50 92 LEU A CA 1
ATOM 735 C C . LEU A 1 92 ? -4.466 6.244 11.952 1.00 89.50 92 LEU A C 1
ATOM 737 O O . LEU A 1 92 ? -5.170 6.888 12.724 1.00 89.50 92 LEU A O 1
ATOM 741 N N . ALA A 1 93 ? -4.820 5.040 11.504 1.00 89.81 93 ALA A N 1
ATOM 742 C CA . ALA A 1 93 ? -6.091 4.410 11.834 1.00 89.81 93 ALA A CA 1
ATOM 743 C C . ALA A 1 93 ? -6.249 4.218 13.350 1.00 89.81 93 ALA A C 1
ATOM 745 O O . ALA A 1 93 ? -5.385 3.636 14.016 1.00 89.81 93 ALA A O 1
ATOM 746 N N . THR A 1 94 ? -7.363 4.708 13.886 1.00 84.81 94 THR A N 1
ATOM 747 C CA . THR A 1 94 ? -7.753 4.574 15.298 1.00 84.81 94 THR A CA 1
ATOM 748 C C . THR A 1 94 ? -8.868 3.550 15.509 1.00 84.81 94 THR A C 1
ATOM 750 O O . THR A 1 94 ? -9.078 3.117 16.638 1.00 84.81 94 THR A O 1
ATOM 753 N N . GLY A 1 95 ? -9.561 3.150 14.438 1.00 84.94 95 GLY A N 1
ATOM 754 C CA . GLY A 1 95 ? -10.619 2.141 14.450 1.00 84.94 95 GLY A CA 1
ATOM 755 C C . GLY A 1 95 ? -10.238 0.864 13.702 1.00 84.94 95 GLY A C 1
ATOM 756 O O . GLY A 1 95 ? -9.104 0.687 13.260 1.00 84.94 95 GLY A O 1
ATOM 757 N N . GLU A 1 96 ? -11.218 -0.020 13.536 1.00 86.19 96 GLU A N 1
ATOM 758 C CA . GLU A 1 96 ? -11.047 -1.311 12.855 1.00 86.19 96 GLU A CA 1
ATOM 759 C C . GLU A 1 96 ? -10.995 -1.187 11.322 1.00 86.19 96 GLU A C 1
ATOM 761 O O . GLU A 1 96 ? -10.588 -2.130 10.647 1.00 86.19 96 GLU A O 1
ATOM 766 N N . LEU A 1 97 ? -11.367 -0.032 10.757 1.00 88.44 97 LEU A N 1
ATOM 767 C CA . LEU A 1 97 ? -11.374 0.218 9.313 1.00 88.44 97 LEU A CA 1
ATOM 768 C C . LEU A 1 97 ? -10.570 1.467 8.944 1.00 88.44 97 LEU A C 1
ATOM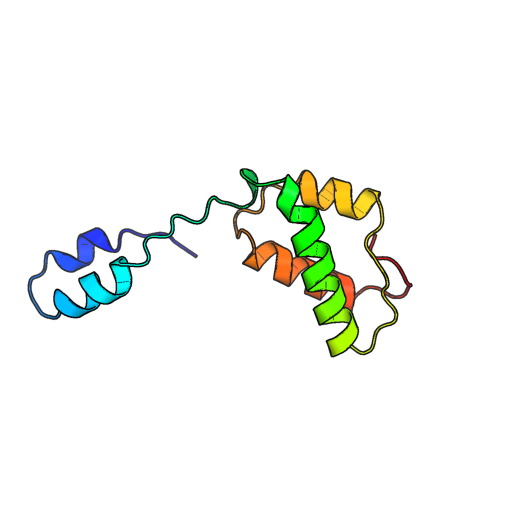 770 O O . LEU A 1 97 ? -10.647 2.493 9.621 1.00 88.44 97 LEU A O 1
ATOM 774 N N . VAL A 1 98 ? -9.844 1.388 7.828 1.00 88.69 98 VAL A N 1
ATOM 775 C CA . VAL A 1 98 ? -9.222 2.545 7.163 1.00 88.69 98 VAL A CA 1
ATOM 776 C C . VAL A 1 98 ? -10.253 3.230 6.259 1.00 88.69 98 VAL A C 1
ATOM 778 O O . VAL A 1 98 ? -10.916 2.564 5.457 1.00 88.69 98 VAL A O 1
ATOM 781 N N . GLN A 1 99 ? -10.388 4.551 6.400 1.00 85.88 99 GLN A N 1
ATOM 782 C CA . GLN A 1 99 ? -11.345 5.394 5.670 1.00 85.88 99 GLN A CA 1
ATOM 783 C C . GLN A 1 99 ? -10.673 6.211 4.569 1.00 85.88 99 GLN A C 1
ATOM 785 O O . GLN A 1 99 ? -9.509 6.623 4.774 1.00 85.88 99 GLN A O 1
#

Foldseek 3Di:
DDPPPPPVVVPPDDDDPPVVVVVCVPPPVPDAVLVVLVCQQVLLQVLLVVLCVVVVHLAAEEDPVRSVVSSPDRPPVGSVSSSVVSNVQSVPDPDNYRD

pLDDT: mean 76.77, std 19.24, range [31.7, 94.75]

Secondary structure (DSSP, 8-state):
-----TTSTTTT--S-HHHHHHHHTT---PPPGGG-HHHHHHHHHHHHHHHHHHHT----EE-HHHHHHHHHS--TTHHHHHHHHHHHHHHH--SSEE-

Organism: NCBI:txid251724

Radius of gyration: 18.53 Å; chains: 1; bounding box: 51×21×42 Å